Protein AF-A0A318J249-F1 (afdb_monomer_lite)

pLDDT: mean 94.65, std 5.1, range [59.62, 98.69]

Secondary structure (DSSP, 8-state):
--HHHHHHHHHHHHHHHHHHHTT--HHHHH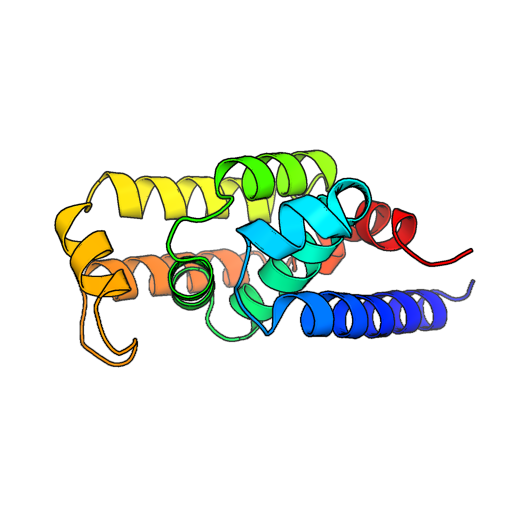HHSTTTHHHHHHHHHHHHHHHHHHHHHHHHHTTTTHHHHHHHHHHTT-HHHHHHHHHHHHHHHHTHHHHHHHHHS-SSS--HHHHHHHHHHHHHHTTS--HHHHTHHHHHHTS--

Organism: NCBI:txid401470

Foldseek 3Di:
DPPVVLVVLLVVVLVVLCVLCVVLPLVCCCVVVVVCSLVSLLSLQQVQLVPQRLLSSCLSNLPPCLVVNLVSCVVLQVVLSNVLSVVLVVLCVVVVVLVVVSNVDPVVDDTPSSVVRRVSSVVSVVVVDGSCNSSVVVSSVSGDD

Radius of gyration: 15.16 Å; chains: 1; bounding box: 43×25×40 Å

Structure (mmCIF, N/CA/C/O backbone):
data_AF-A0A318J249-F1
#
_entry.id   AF-A0A318J249-F1
#
loop_
_atom_site.group_PDB
_atom_site.id
_atom_site.type_symbol
_atom_site.label_atom_id
_atom_site.label_alt_id
_atom_site.label_comp_id
_atom_site.label_asym_id
_atom_site.label_entity_id
_atom_site.label_seq_id
_atom_site.pdbx_PDB_ins_code
_atom_site.Cartn_x
_atom_site.Cartn_y
_atom_site.Cartn_z
_atom_site.occupancy
_atom_site.B_iso_or_equiv
_atom_site.auth_seq_id
_atom_site.auth_comp_id
_atom_site.auth_asym_id
_atom_site.auth_atom_id
_atom_site.pdbx_PDB_model_num
ATOM 1 N N . MET A 1 1 ? 23.472 -2.457 -15.742 1.00 59.62 1 MET A N 1
ATOM 2 C CA . MET A 1 1 ? 23.428 -1.075 -15.216 1.00 59.62 1 MET A CA 1
ATOM 3 C C . MET A 1 1 ? 24.057 -1.077 -13.823 1.00 59.62 1 MET A C 1
ATOM 5 O O . MET A 1 1 ? 23.824 -2.052 -13.121 1.00 59.62 1 MET A O 1
ATOM 9 N N . PRO A 1 2 ? 24.888 -0.089 -13.430 1.00 72.69 2 PRO A N 1
ATOM 10 C CA . PRO A 1 2 ? 25.351 0.034 -12.042 1.00 72.69 2 PRO A CA 1
ATOM 11 C C . PRO A 1 2 ? 24.159 0.079 -11.076 1.00 72.69 2 PRO A C 1
ATOM 13 O O . PRO A 1 2 ? 23.162 0.718 -11.413 1.00 72.69 2 PRO A O 1
ATOM 16 N N . THR A 1 3 ? 24.260 -0.567 -9.912 1.00 76.44 3 THR A N 1
ATOM 17 C CA . THR A 1 3 ? 23.162 -0.705 -8.933 1.00 76.44 3 THR A CA 1
ATOM 18 C C . THR A 1 3 ? 22.515 0.640 -8.587 1.00 76.44 3 THR A C 1
ATOM 20 O O . THR A 1 3 ? 21.297 0.761 -8.641 1.00 76.44 3 THR A O 1
ATOM 23 N N . ASP A 1 4 ? 23.318 1.687 -8.389 1.00 83.31 4 ASP A N 1
ATOM 24 C CA . ASP A 1 4 ? 22.819 3.030 -8.054 1.00 83.31 4 ASP A CA 1
ATOM 25 C C . ASP A 1 4 ? 22.013 3.672 -9.192 1.00 83.31 4 ASP A C 1
ATOM 27 O O . ASP A 1 4 ? 21.042 4.387 -8.960 1.00 83.31 4 ASP A O 1
ATOM 31 N N . LYS A 1 5 ? 22.379 3.403 -10.452 1.00 86.81 5 LYS A N 1
ATOM 32 C CA . LYS A 1 5 ? 21.615 3.899 -11.607 1.00 86.81 5 LYS A CA 1
ATOM 33 C C . LYS A 1 5 ? 20.274 3.177 -11.738 1.00 86.81 5 LYS A C 1
ATOM 35 O O . LYS A 1 5 ? 19.301 3.806 -12.137 1.00 86.81 5 LYS A O 1
ATOM 40 N N . LEU A 1 6 ? 20.230 1.887 -11.394 1.00 88.31 6 LEU A N 1
ATOM 41 C CA . LEU A 1 6 ? 18.991 1.111 -11.393 1.00 88.31 6 LEU A CA 1
ATOM 42 C C . LEU A 1 6 ? 18.035 1.586 -10.309 1.00 88.31 6 LEU A C 1
ATOM 44 O O . LEU A 1 6 ? 16.872 1.831 -10.606 1.00 88.31 6 LEU A O 1
ATOM 48 N N . GLN A 1 7 ? 18.542 1.792 -9.096 1.00 89.50 7 GLN A N 1
ATOM 49 C CA . GLN A 1 7 ? 17.726 2.279 -7.991 1.00 89.50 7 GLN A CA 1
ATOM 50 C C . GLN A 1 7 ? 17.120 3.656 -8.298 1.00 89.50 7 GLN A C 1
ATOM 52 O O . GLN A 1 7 ? 15.921 3.849 -8.132 1.00 89.50 7 GLN A O 1
ATOM 57 N N . ASN A 1 8 ? 17.913 4.577 -8.857 1.00 91.88 8 ASN A N 1
ATOM 58 C CA . ASN A 1 8 ? 17.414 5.892 -9.267 1.00 91.88 8 ASN A CA 1
ATOM 59 C C . ASN A 1 8 ? 16.330 5.812 -10.356 1.00 91.88 8 ASN A C 1
ATOM 61 O O . ASN A 1 8 ? 15.396 6.613 -10.349 1.00 91.88 8 ASN A O 1
ATOM 65 N N . ALA A 1 9 ? 16.442 4.864 -11.294 1.00 93.38 9 ALA A N 1
ATOM 66 C CA . ALA A 1 9 ? 15.426 4.646 -12.322 1.00 93.38 9 ALA A CA 1
ATOM 67 C C . ALA A 1 9 ? 14.115 4.127 -11.714 1.00 93.38 9 ALA A C 1
ATOM 69 O O . ALA A 1 9 ? 13.054 4.654 -12.035 1.00 93.38 9 ALA A O 1
ATOM 70 N N . ILE A 1 10 ? 14.198 3.164 -10.787 1.00 93.62 10 ILE A N 1
ATOM 71 C CA . ILE A 1 10 ? 13.042 2.663 -10.028 1.00 93.62 10 ILE A CA 1
ATOM 72 C C . ILE A 1 10 ? 12.363 3.807 -9.274 1.00 93.62 10 ILE A C 1
ATOM 74 O O . ILE A 1 10 ? 11.160 3.995 -9.411 1.00 93.62 10 ILE A O 1
ATOM 78 N N . ASP A 1 11 ? 13.122 4.598 -8.514 1.00 93.62 11 ASP A N 1
ATOM 79 C CA . ASP A 1 11 ? 12.554 5.688 -7.719 1.00 93.62 11 ASP A CA 1
ATOM 80 C C . ASP A 1 11 ? 11.895 6.759 -8.608 1.00 93.62 11 ASP A C 1
ATOM 82 O O . ASP A 1 11 ? 10.819 7.256 -8.281 1.00 93.62 11 ASP A O 1
ATOM 86 N N . THR A 1 12 ? 12.493 7.077 -9.761 1.00 95.31 12 THR A N 1
ATOM 87 C CA . THR A 1 12 ? 11.919 8.022 -10.737 1.00 95.31 12 THR A CA 1
ATOM 88 C C . THR A 1 12 ? 10.609 7.501 -11.329 1.00 95.31 12 THR A C 1
ATOM 90 O O . THR A 1 12 ? 9.631 8.244 -11.451 1.00 95.31 12 THR A O 1
ATOM 93 N N . GLU A 1 13 ? 10.574 6.221 -11.689 1.00 95.44 13 GLU A N 1
ATOM 94 C CA . GLU A 1 13 ? 9.392 5.617 -12.294 1.00 95.44 13 GLU A CA 1
ATOM 95 C C . GLU A 1 13 ? 8.257 5.469 -11.271 1.00 95.44 13 GLU A C 1
ATOM 97 O O . GLU A 1 13 ? 7.113 5.799 -11.576 1.00 95.44 13 GLU A O 1
ATOM 102 N N . LEU A 1 14 ? 8.570 5.104 -10.022 1.00 94.81 14 LEU A N 1
ATOM 103 C CA . LEU A 1 14 ? 7.599 5.075 -8.925 1.00 94.81 14 LEU A CA 1
ATOM 104 C C . LEU A 1 14 ? 6.916 6.434 -8.730 1.00 94.81 14 LEU A C 1
ATOM 106 O O . LEU A 1 14 ? 5.702 6.477 -8.552 1.00 94.81 14 LEU A O 1
ATOM 110 N N . GLN A 1 15 ? 7.658 7.545 -8.807 1.00 95.56 15 GLN A N 1
ATOM 111 C CA . GLN A 1 15 ? 7.056 8.884 -8.744 1.00 95.56 15 GLN A CA 1
ATOM 112 C C . GLN A 1 15 ? 6.146 9.172 -9.944 1.00 95.56 15 GLN A C 1
ATOM 114 O O . GLN A 1 15 ? 5.079 9.764 -9.784 1.00 95.56 15 GLN A O 1
ATOM 119 N N . SER A 1 16 ? 6.535 8.727 -11.139 1.00 96.00 16 SER A N 1
ATOM 120 C CA . SER A 1 16 ? 5.731 8.902 -12.355 1.00 96.00 16 SER A CA 1
ATOM 121 C C . SER A 1 16 ? 4.423 8.107 -12.286 1.00 96.00 16 SER A C 1
ATOM 123 O O . SER A 1 16 ? 3.358 8.630 -12.611 1.00 96.00 16 SER A O 1
ATOM 125 N N . TRP A 1 17 ? 4.475 6.866 -11.799 1.00 95.50 17 TRP A N 1
ATOM 126 C CA . TRP A 1 17 ? 3.292 6.045 -11.542 1.00 95.50 17 TRP A CA 1
ATOM 127 C C . TRP A 1 17 ? 2.419 6.615 -10.433 1.00 95.50 17 TRP A C 1
ATOM 129 O O . TRP A 1 17 ? 1.200 6.659 -10.586 1.00 95.50 17 TRP A O 1
ATOM 139 N N . LEU A 1 18 ? 3.020 7.096 -9.344 1.00 95.12 18 LEU A N 1
ATOM 140 C CA . LEU A 1 18 ? 2.284 7.715 -8.248 1.00 95.12 18 LEU A CA 1
ATOM 141 C C . LEU A 1 18 ? 1.469 8.917 -8.739 1.00 95.12 18 LEU A C 1
ATOM 143 O O . LEU A 1 18 ? 0.279 8.984 -8.441 1.00 95.12 18 LEU A O 1
ATOM 147 N N . ALA A 1 19 ? 2.057 9.777 -9.577 1.00 95.44 19 ALA A N 1
ATOM 148 C CA . ALA A 1 19 ? 1.377 10.939 -10.151 1.00 95.44 19 ALA A CA 1
ATOM 149 C C . ALA A 1 19 ? 0.118 10.569 -10.962 1.00 95.44 19 ALA A C 1
ATOM 151 O O . ALA A 1 19 ? -0.860 11.315 -10.977 1.00 95.44 19 ALA A O 1
ATOM 152 N N . ILE A 1 20 ? 0.096 9.394 -11.604 1.00 93.31 20 ILE A N 1
ATOM 153 C CA . ILE A 1 20 ? -1.098 8.878 -12.301 1.00 93.31 20 ILE A CA 1
ATOM 154 C C . ILE A 1 20 ? -2.206 8.519 -11.297 1.00 93.31 20 ILE A C 1
ATOM 156 O O . ILE A 1 20 ? -3.393 8.628 -11.606 1.00 93.31 20 ILE A O 1
ATOM 160 N N . THR A 1 21 ? -1.835 8.109 -10.084 1.00 91.62 21 THR A N 1
ATOM 161 C CA . THR A 1 21 ? -2.770 7.688 -9.030 1.00 91.62 21 THR A CA 1
ATOM 162 C C . THR A 1 21 ? -3.276 8.818 -8.132 1.00 91.62 21 THR A C 1
ATOM 164 O O . THR A 1 21 ? -4.160 8.581 -7.307 1.00 91.62 21 THR A O 1
ATOM 167 N N . ASP A 1 22 ? -2.765 10.042 -8.286 1.00 88.25 22 ASP A N 1
ATOM 168 C CA . ASP A 1 22 ? -3.077 11.174 -7.400 1.00 88.25 22 ASP A CA 1
ATOM 169 C C . ASP A 1 22 ? -4.558 11.564 -7.391 1.00 88.25 22 ASP A C 1
ATOM 171 O O . ASP A 1 22 ? -5.059 12.076 -6.389 1.00 88.25 22 ASP A O 1
ATOM 175 N N . SER A 1 23 ? -5.287 11.286 -8.476 1.00 85.44 23 SER A N 1
ATOM 176 C CA . SER A 1 23 ? -6.726 11.554 -8.540 1.00 85.44 23 SER A CA 1
ATOM 177 C C . SER A 1 23 ? -7.539 10.689 -7.572 1.00 85.44 23 SER A C 1
ATOM 179 O O . SER A 1 23 ? -8.656 11.060 -7.213 1.00 85.44 23 SER A O 1
ATOM 181 N N . GLY A 1 24 ? -7.016 9.520 -7.179 1.00 84.62 24 GLY A N 1
ATOM 182 C CA . GLY A 1 24 ? -7.742 8.520 -6.396 1.00 84.62 24 GLY A CA 1
ATOM 183 C C . GLY A 1 24 ? -8.948 7.902 -7.119 1.00 84.62 24 GLY A C 1
ATOM 184 O O . GLY A 1 24 ? -9.681 7.121 -6.509 1.00 84.62 24 GLY A O 1
ATOM 185 N N . ASP A 1 25 ? -9.170 8.215 -8.403 1.00 92.06 25 ASP A N 1
ATOM 186 C CA . ASP A 1 25 ? -10.229 7.614 -9.218 1.00 92.06 25 ASP A CA 1
ATOM 187 C C . ASP A 1 25 ? -9.775 6.249 -9.744 1.00 92.06 25 ASP A C 1
ATOM 189 O O . ASP A 1 25 ? -9.403 6.057 -10.906 1.00 92.06 25 ASP A O 1
ATOM 193 N N . TRP A 1 26 ? -9.794 5.274 -8.842 1.00 92.62 26 TRP A N 1
ATOM 194 C CA . TRP A 1 26 ? -9.339 3.917 -9.114 1.00 92.62 26 TRP A CA 1
ATOM 195 C C . TRP A 1 26 ? -10.140 3.207 -10.207 1.00 92.62 26 TRP A C 1
ATOM 197 O O . TRP A 1 26 ? -9.617 2.290 -10.839 1.00 92.62 26 TRP A O 1
ATOM 207 N N . GLN A 1 27 ? -11.377 3.632 -10.476 1.00 91.69 27 GLN A N 1
ATOM 208 C CA . GLN A 1 27 ? -12.179 3.067 -11.556 1.00 91.69 27 GLN A CA 1
ATOM 209 C C . GLN A 1 27 ? -11.699 3.570 -12.926 1.00 91.69 27 GLN A C 1
ATOM 211 O O . GLN A 1 27 ? -11.504 2.770 -13.850 1.00 91.69 27 GLN A O 1
ATOM 216 N N . ALA A 1 28 ? -11.462 4.877 -13.062 1.00 93.31 28 ALA A N 1
ATOM 217 C CA . ALA A 1 28 ? -10.894 5.449 -14.281 1.00 93.31 28 ALA A CA 1
ATOM 218 C C . ALA A 1 28 ? -9.462 4.948 -14.528 1.00 93.31 28 ALA A C 1
ATOM 220 O O . ALA A 1 28 ? -9.113 4.587 -15.655 1.00 93.31 28 ALA A O 1
ATOM 221 N N . ILE A 1 29 ? -8.650 4.846 -13.472 1.00 94.12 29 ILE A N 1
ATOM 222 C CA . ILE A 1 29 ? -7.274 4.343 -13.564 1.00 94.12 29 ILE A CA 1
ATOM 223 C C . ILE A 1 29 ? -7.263 2.880 -14.016 1.00 94.12 29 ILE A C 1
ATOM 225 O O . ILE A 1 29 ? -6.578 2.547 -14.982 1.00 94.12 29 ILE A O 1
ATOM 229 N N . ALA A 1 30 ? -8.052 2.007 -13.379 1.00 93.81 30 ALA A N 1
ATOM 230 C CA . ALA A 1 30 ? -8.075 0.583 -13.717 1.00 93.81 30 ALA A CA 1
ATOM 231 C C . ALA A 1 30 ? -8.562 0.308 -15.149 1.00 93.81 30 ALA A C 1
ATOM 233 O O . ALA A 1 30 ? -8.148 -0.677 -15.756 1.00 93.81 30 ALA A O 1
ATOM 234 N N . SER A 1 31 ? -9.414 1.176 -15.703 1.00 93.38 31 SER A N 1
ATOM 235 C CA . SER A 1 31 ? -9.884 1.057 -17.088 1.00 93.38 31 SER A CA 1
ATOM 236 C C . SER A 1 31 ? -8.893 1.628 -18.107 1.00 93.38 31 SER A C 1
ATOM 238 O O . SER A 1 31 ? -8.649 0.997 -19.133 1.00 93.38 31 SER A O 1
ATOM 240 N N . THR A 1 32 ? -8.286 2.781 -17.820 1.00 95.44 32 THR A N 1
ATOM 241 C CA . THR A 1 32 ? -7.378 3.478 -18.751 1.00 95.44 32 THR A CA 1
ATOM 242 C C . THR A 1 32 ? -5.982 2.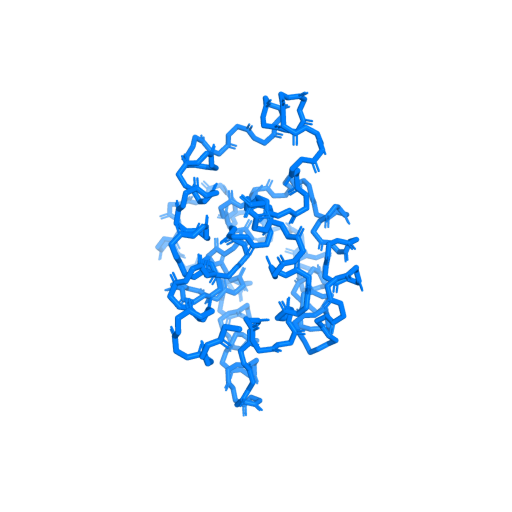856 -18.774 1.00 95.44 32 THR A C 1
ATOM 244 O O . THR A 1 32 ? -5.355 2.761 -19.826 1.00 95.44 32 THR A O 1
ATOM 247 N N . HIS A 1 33 ? -5.508 2.381 -17.621 1.00 93.44 33 HIS A N 1
ATOM 248 C CA . HIS A 1 33 ? -4.149 1.883 -17.413 1.00 93.44 33 HIS A CA 1
ATOM 249 C C . HIS A 1 33 ? -4.126 0.398 -17.035 1.00 93.44 33 HIS A C 1
ATOM 251 O O . HIS A 1 33 ? -3.251 -0.036 -16.292 1.00 93.44 33 HIS A O 1
ATOM 257 N N . ALA A 1 34 ? -5.063 -0.407 -17.545 1.00 93.50 34 ALA A N 1
ATOM 258 C CA . ALA A 1 34 ? -5.231 -1.810 -17.145 1.00 93.50 34 ALA A CA 1
ATOM 259 C C . ALA A 1 34 ? -3.925 -2.634 -17.181 1.00 93.50 34 ALA A C 1
ATOM 261 O O . ALA A 1 34 ? -3.664 -3.416 -16.272 1.00 93.50 34 ALA A O 1
ATOM 262 N N . GLN A 1 35 ? -3.076 -2.430 -18.197 1.00 92.94 35 GLN A N 1
ATOM 263 C CA . GLN A 1 35 ? -1.790 -3.134 -18.328 1.00 92.94 35 GLN A CA 1
ATOM 264 C C . GLN A 1 35 ? -0.733 -2.669 -17.315 1.00 92.94 35 GLN A C 1
ATOM 266 O O . GLN A 1 35 ? 0.122 -3.449 -16.909 1.00 92.94 35 GLN A O 1
ATOM 271 N N . GLN A 1 36 ? -0.788 -1.403 -16.905 1.00 94.81 36 GLN A N 1
ATOM 272 C CA . GLN A 1 36 ? 0.147 -0.804 -15.950 1.00 94.81 36 GLN A CA 1
ATOM 273 C C . GLN A 1 36 ? -0.369 -0.887 -14.510 1.00 94.81 36 GLN A C 1
ATOM 275 O O . GLN A 1 36 ? 0.3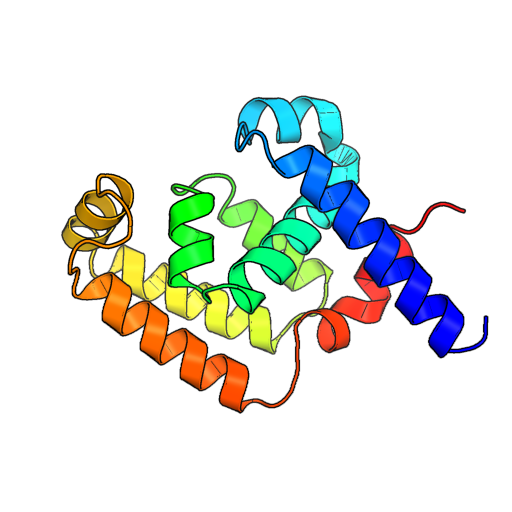86 -0.615 -13.581 1.00 94.81 36 GLN A O 1
ATOM 280 N N . LEU A 1 37 ? -1.630 -1.285 -14.309 1.00 96.81 37 LEU A N 1
ATOM 281 C CA . LEU A 1 37 ? -2.314 -1.237 -13.022 1.00 96.81 37 LEU A CA 1
ATOM 282 C C . LEU A 1 37 ? -1.517 -1.880 -11.872 1.00 96.81 37 LEU A C 1
ATOM 284 O O . LEU A 1 37 ? -1.416 -1.232 -10.833 1.00 96.81 37 LEU A O 1
ATOM 288 N N . PRO A 1 38 ? -0.890 -3.066 -12.018 1.00 97.75 38 PRO A N 1
ATOM 289 C CA . PRO A 1 38 ? -0.079 -3.635 -10.941 1.00 97.75 38 PRO A CA 1
ATOM 290 C C . PRO A 1 38 ? 1.074 -2.718 -10.499 1.00 97.75 38 PRO A C 1
ATOM 292 O O . PRO A 1 38 ? 1.340 -2.585 -9.311 1.00 97.75 38 PRO A O 1
ATOM 295 N N . HIS A 1 39 ? 1.722 -2.025 -11.435 1.00 97.56 39 HIS A N 1
ATOM 296 C CA . HIS A 1 39 ? 2.822 -1.104 -11.143 1.00 97.56 39 HIS A CA 1
ATOM 297 C C . HIS A 1 39 ? 2.328 0.209 -10.520 1.00 97.56 39 HIS A C 1
ATOM 299 O O . HIS A 1 39 ? 2.943 0.721 -9.587 1.00 97.56 39 HIS A O 1
ATOM 305 N N . LEU A 1 40 ? 1.166 0.707 -10.959 1.00 97.56 40 LEU A N 1
ATOM 306 C CA . LEU A 1 40 ? 0.508 1.857 -10.329 1.00 97.56 40 LEU A CA 1
ATOM 307 C C . LEU A 1 40 ? 0.117 1.553 -8.874 1.00 97.56 40 LEU A C 1
ATOM 309 O O . LEU A 1 40 ? 0.336 2.372 -7.983 1.00 97.56 40 LEU A O 1
ATOM 313 N N . LEU A 1 41 ? -0.420 0.356 -8.618 1.00 98.06 41 LEU A N 1
ATOM 314 C CA . LEU A 1 41 ? -0.750 -0.099 -7.267 1.00 98.06 41 LEU A CA 1
ATOM 315 C C . LEU A 1 41 ? 0.505 -0.289 -6.410 1.00 98.06 41 LEU A C 1
ATOM 317 O O . LEU A 1 41 ? 0.480 0.068 -5.236 1.00 98.06 41 LEU A O 1
ATOM 321 N N . ALA A 1 42 ? 1.603 -0.792 -6.981 1.00 98.12 42 ALA A N 1
ATOM 322 C CA . ALA A 1 42 ? 2.885 -0.898 -6.286 1.00 98.12 42 ALA A CA 1
ATOM 323 C C . ALA A 1 42 ? 3.433 0.479 -5.881 1.00 98.12 42 ALA A C 1
ATOM 325 O O . ALA A 1 42 ? 3.838 0.655 -4.734 1.00 98.12 42 ALA A O 1
ATOM 326 N N . ALA A 1 43 ? 3.379 1.469 -6.780 1.00 97.50 43 ALA A N 1
ATOM 327 C CA . ALA A 1 43 ? 3.769 2.844 -6.467 1.00 97.50 43 ALA A CA 1
ATOM 328 C C . ALA A 1 43 ? 2.914 3.447 -5.354 1.00 97.50 43 ALA A C 1
ATOM 330 O O . ALA A 1 43 ? 3.440 4.057 -4.421 1.00 97.50 43 ALA A O 1
ATOM 331 N N . ARG A 1 44 ? 1.595 3.231 -5.413 1.00 97.50 44 ARG A N 1
ATOM 332 C CA . ARG A 1 44 ? 0.697 3.716 -4.370 1.00 97.50 44 ARG A CA 1
ATOM 333 C C . ARG A 1 44 ? 0.956 3.052 -3.024 1.00 97.50 44 ARG A C 1
ATOM 335 O O . ARG A 1 44 ? 0.981 3.739 -2.006 1.00 97.50 44 ARG A O 1
ATOM 342 N N . PHE A 1 45 ? 1.131 1.734 -3.026 1.00 97.94 45 PHE A N 1
ATOM 343 C CA . PHE A 1 45 ? 1.426 0.958 -1.830 1.00 97.94 45 PHE A CA 1
ATOM 344 C C . PHE A 1 45 ? 2.730 1.435 -1.185 1.00 97.94 45 PHE A C 1
ATOM 346 O O . PHE A 1 45 ? 2.716 1.799 -0.014 1.00 97.94 45 PHE A O 1
ATOM 353 N N . ASP A 1 46 ? 3.825 1.513 -1.948 1.00 97.38 46 ASP A N 1
ATOM 354 C CA . ASP A 1 46 ? 5.123 1.987 -1.448 1.00 97.38 46 ASP A CA 1
ATOM 355 C C . ASP A 1 46 ? 5.016 3.378 -0.812 1.00 97.38 46 ASP A C 1
ATOM 357 O O . ASP A 1 46 ? 5.443 3.605 0.327 1.00 97.38 46 ASP A O 1
ATOM 361 N N . TYR A 1 47 ? 4.368 4.304 -1.524 1.00 96.88 47 TYR A N 1
ATOM 362 C CA . TYR A 1 47 ? 4.190 5.667 -1.054 1.00 96.88 47 TYR A CA 1
ATOM 363 C C . TYR A 1 47 ? 3.368 5.723 0.235 1.00 96.88 47 TYR A C 1
ATOM 365 O O . TYR A 1 47 ? 3.855 6.208 1.253 1.00 96.88 47 TYR A O 1
ATOM 373 N N . ASP A 1 48 ? 2.146 5.195 0.238 1.00 97.19 48 ASP A N 1
ATOM 374 C CA . ASP A 1 48 ? 1.262 5.329 1.396 1.00 97.19 48 ASP A CA 1
ATOM 375 C C . ASP A 1 48 ? 1.812 4.605 2.629 1.00 97.19 48 ASP A C 1
ATOM 377 O O . ASP A 1 48 ? 1.737 5.132 3.744 1.00 97.19 48 ASP A O 1
ATOM 381 N N . ILE A 1 49 ? 2.402 3.421 2.432 1.00 97.31 49 ILE A N 1
ATOM 382 C CA . ILE A 1 49 ? 3.039 2.677 3.514 1.00 97.31 49 ILE A CA 1
ATOM 383 C C . ILE A 1 49 ? 4.211 3.483 4.074 1.00 97.31 49 ILE A C 1
ATOM 385 O O . ILE A 1 49 ? 4.281 3.647 5.288 1.00 97.31 49 ILE A O 1
ATOM 389 N N . SER A 1 50 ? 5.082 4.058 3.241 1.00 95.25 50 SER A N 1
ATOM 390 C CA . SER A 1 50 ? 6.204 4.873 3.734 1.00 95.25 50 SER A CA 1
ATOM 391 C C . SER A 1 50 ? 5.771 6.169 4.434 1.00 95.25 50 SER A C 1
ATOM 393 O O . SER A 1 50 ? 6.426 6.586 5.389 1.00 95.25 50 SER A O 1
ATOM 395 N N . GLN A 1 51 ? 4.671 6.798 4.003 1.00 94.75 51 GLN A N 1
ATOM 396 C CA . GLN A 1 51 ? 4.205 8.071 4.565 1.00 94.75 51 GLN A CA 1
ATOM 397 C C . GLN A 1 51 ? 3.397 7.918 5.857 1.00 94.75 51 GLN A C 1
ATOM 399 O O . GLN A 1 51 ? 3.489 8.763 6.748 1.00 94.75 51 GLN A O 1
ATOM 404 N N . GLY A 1 52 ? 2.592 6.863 5.983 1.00 94.56 52 GLY A N 1
ATOM 405 C CA . GLY A 1 52 ? 1.706 6.709 7.140 1.00 94.56 52 GLY A CA 1
ATOM 406 C C . GLY A 1 52 ? 1.239 5.281 7.401 1.00 94.56 52 GLY A C 1
ATOM 407 O O . GLY A 1 52 ? 0.254 5.072 8.112 1.00 94.56 52 GLY A O 1
ATOM 408 N N . GLY A 1 53 ? 1.936 4.294 6.840 1.00 97.19 53 GLY A N 1
ATOM 409 C CA . GLY A 1 53 ? 1.665 2.882 7.067 1.00 97.19 53 GLY A CA 1
ATOM 410 C C . GLY A 1 53 ? 0.316 2.411 6.519 1.00 97.19 53 GLY A C 1
ATOM 411 O O . GLY A 1 53 ? -0.314 3.035 5.663 1.00 97.19 53 GLY A O 1
ATOM 412 N N . PHE A 1 54 ? -0.155 1.280 7.044 1.00 97.94 54 PHE A N 1
ATOM 413 C CA . PHE A 1 54 ? -1.392 0.636 6.597 1.00 97.94 54 PHE A CA 1
ATOM 414 C C . PHE A 1 54 ? -2.639 1.490 6.842 1.00 97.94 54 PHE A C 1
ATOM 416 O O . PHE A 1 54 ? -3.602 1.383 6.086 1.00 97.94 54 PHE A O 1
ATOM 423 N N . ALA A 1 55 ? -2.633 2.348 7.866 1.00 97.12 55 ALA A N 1
ATOM 424 C CA . ALA A 1 55 ? -3.734 3.274 8.116 1.00 97.12 55 ALA A CA 1
ATOM 425 C C . ALA A 1 55 ? -3.889 4.270 6.959 1.00 97.12 55 ALA A C 1
ATOM 427 O O . ALA A 1 55 ? -4.982 4.395 6.405 1.00 97.12 55 ALA A O 1
ATOM 428 N N . GLN A 1 56 ? -2.794 4.930 6.566 1.00 96.81 56 GLN A N 1
ATOM 429 C CA . GLN A 1 56 ? -2.775 5.866 5.442 1.00 96.81 56 GLN A CA 1
ATOM 430 C C . GLN A 1 56 ? -3.181 5.176 4.143 1.00 96.81 56 GLN A C 1
ATOM 432 O O . GLN A 1 56 ? -4.055 5.667 3.430 1.00 96.81 56 GLN A O 1
ATOM 437 N N . PHE A 1 57 ? -2.593 4.011 3.876 1.00 97.44 57 PHE A N 1
ATOM 438 C CA . PHE A 1 57 ? -2.868 3.239 2.673 1.00 97.44 57 PHE A CA 1
ATOM 439 C C . PHE A 1 57 ? -4.343 2.851 2.547 1.00 97.44 57 PHE A C 1
ATOM 441 O O . PHE A 1 57 ? -4.995 3.149 1.548 1.00 97.44 57 PHE A O 1
ATOM 448 N N . LEU A 1 58 ? -4.922 2.243 3.582 1.00 97.00 58 LEU A N 1
ATOM 449 C CA . LEU A 1 58 ? -6.315 1.796 3.538 1.00 97.00 58 LEU A CA 1
ATOM 450 C C . LEU A 1 58 ? -7.311 2.957 3.506 1.00 97.00 58 LEU A C 1
ATOM 452 O O . LEU A 1 58 ? -8.375 2.822 2.896 1.00 97.00 58 LEU A O 1
ATOM 456 N N . TYR A 1 59 ? -6.976 4.081 4.143 1.00 95.62 59 TYR A N 1
ATOM 457 C CA . TYR A 1 59 ? -7.763 5.306 4.053 1.00 95.62 59 TYR A CA 1
ATOM 458 C C . TYR A 1 59 ? -7.776 5.848 2.624 1.00 95.62 59 TYR A C 1
ATOM 460 O O . TYR A 1 59 ? -8.842 6.112 2.075 1.00 95.62 59 TYR A O 1
ATOM 468 N N . ASN A 1 60 ? -6.604 5.936 1.996 1.00 94.62 60 ASN A N 1
ATOM 469 C CA . ASN A 1 60 ? -6.440 6.448 0.641 1.00 94.62 60 ASN A CA 1
ATOM 470 C C . ASN A 1 60 ? -7.083 5.546 -0.419 1.00 94.62 60 ASN A C 1
ATOM 472 O O . ASN A 1 60 ? -7.701 6.039 -1.362 1.00 94.62 60 ASN A O 1
ATOM 476 N N . MET A 1 61 ? -6.997 4.227 -0.245 1.00 94.75 61 MET A N 1
ATOM 477 C CA . MET A 1 61 ? -7.641 3.275 -1.148 1.00 94.75 61 MET A CA 1
ATOM 478 C C . MET A 1 61 ? -9.163 3.245 -0.989 1.00 94.75 61 MET A C 1
ATOM 480 O O . MET A 1 61 ? -9.848 2.805 -1.905 1.00 94.75 61 MET A O 1
ATOM 484 N N . ARG A 1 62 ? -9.719 3.674 0.155 1.00 92.31 62 ARG A N 1
ATOM 485 C CA . ARG A 1 62 ? -11.169 3.665 0.457 1.00 92.31 62 ARG A CA 1
ATOM 486 C C . ARG A 1 62 ? -11.870 2.325 0.169 1.00 92.31 62 ARG A C 1
ATOM 488 O O . ARG A 1 62 ? -13.060 2.289 -0.131 1.00 92.31 62 ARG A O 1
ATOM 495 N N . GLY A 1 63 ? -11.134 1.217 0.258 1.00 89.31 63 GLY A N 1
ATOM 496 C CA . GLY A 1 63 ? -11.629 -0.127 -0.056 1.00 89.31 63 GLY A CA 1
ATOM 497 C C . GLY A 1 63 ? -11.667 -0.484 -1.548 1.00 89.31 63 GLY A C 1
ATOM 498 O O . GLY A 1 63 ? -12.151 -1.559 -1.901 1.00 89.31 63 GLY A O 1
ATOM 499 N N . HIS A 1 64 ? -11.154 0.371 -2.432 1.00 93.69 64 HIS A N 1
ATOM 500 C CA . HIS A 1 64 ? -10.998 0.062 -3.848 1.00 93.69 64 HIS A CA 1
ATOM 501 C C . HIS A 1 64 ? -9.817 -0.876 -4.088 1.00 93.69 64 HIS A C 1
ATOM 503 O O . HIS A 1 64 ? -8.790 -0.794 -3.421 1.00 93.69 64 HIS A O 1
ATOM 509 N N . LEU A 1 65 ? -9.980 -1.746 -5.087 1.00 95.31 65 LEU A N 1
ATOM 510 C CA . LEU A 1 65 ? -8.920 -2.576 -5.662 1.00 95.31 65 LEU A CA 1
ATOM 511 C C . LEU A 1 65 ? -8.139 -3.447 -4.659 1.00 95.31 65 LEU A C 1
ATOM 513 O O . LEU A 1 65 ? -7.001 -3.817 -4.923 1.00 95.31 65 LEU A O 1
ATOM 517 N N . LEU A 1 66 ? -8.740 -3.791 -3.513 1.00 95.44 66 LEU A N 1
ATOM 518 C CA . LEU A 1 66 ? -8.065 -4.564 -2.465 1.00 95.44 66 LEU A CA 1
ATOM 519 C C . LEU A 1 66 ? -7.569 -5.925 -2.982 1.00 95.44 66 LEU A C 1
ATOM 521 O O . LEU A 1 66 ? -6.414 -6.273 -2.777 1.00 95.44 66 LEU A O 1
ATOM 525 N N . ALA A 1 67 ? -8.398 -6.651 -3.734 1.00 96.75 67 ALA A N 1
ATOM 526 C CA . ALA A 1 67 ? -7.982 -7.920 -4.333 1.00 96.75 67 ALA A CA 1
ATOM 527 C C . ALA A 1 67 ? -6.810 -7.739 -5.317 1.00 96.75 67 ALA A C 1
ATOM 529 O O . ALA A 1 67 ? -5.853 -8.498 -5.289 1.00 96.75 67 ALA A O 1
ATOM 530 N N . GLN A 1 68 ? -6.837 -6.684 -6.131 1.00 98.06 68 GLN A N 1
ATOM 531 C CA . GLN A 1 68 ? -5.776 -6.386 -7.094 1.00 98.06 68 GLN A CA 1
ATOM 532 C C . GLN A 1 68 ? -4.467 -5.960 -6.415 1.00 98.06 68 GLN A C 1
ATOM 534 O O . GLN A 1 68 ? -3.392 -6.204 -6.956 1.00 98.06 68 GLN A O 1
ATOM 539 N N . ILE A 1 69 ? -4.540 -5.326 -5.242 1.00 98.38 69 ILE A N 1
ATOM 540 C CA . ILE A 1 69 ? -3.365 -5.055 -4.406 1.00 98.38 69 ILE A CA 1
ATOM 541 C C . ILE A 1 69 ? -2.767 -6.372 -3.917 1.00 98.38 69 ILE A C 1
ATOM 543 O O . ILE A 1 69 ? -1.555 -6.543 -3.984 1.00 98.38 69 ILE A O 1
ATOM 547 N N . GLU A 1 70 ? -3.597 -7.304 -3.450 1.00 98.38 70 GLU A N 1
ATOM 548 C CA . GLU A 1 70 ? -3.123 -8.623 -3.031 1.00 98.38 70 GLU A CA 1
ATOM 549 C C . GLU A 1 70 ? -2.452 -9.375 -4.188 1.00 98.38 70 GLU A C 1
ATOM 551 O O . GLU A 1 70 ? -1.316 -9.830 -4.048 1.00 98.38 70 GLU A O 1
ATOM 556 N N . ASP A 1 71 ? -3.105 -9.418 -5.353 1.00 98.38 71 ASP A N 1
ATOM 557 C CA . ASP A 1 71 ? -2.555 -10.019 -6.571 1.00 98.38 71 ASP A CA 1
ATOM 558 C C . ASP A 1 71 ? -1.207 -9.385 -6.954 1.00 98.38 71 ASP A C 1
ATOM 560 O O . ASP A 1 71 ? -0.268 -10.087 -7.336 1.00 98.38 71 ASP A O 1
ATOM 564 N N . MET A 1 72 ? -1.088 -8.059 -6.819 1.00 98.31 72 MET A N 1
ATOM 565 C CA . MET A 1 72 ? 0.156 -7.324 -7.056 1.00 98.31 72 MET A CA 1
ATOM 566 C C . MET A 1 72 ? 1.257 -7.739 -6.077 1.00 98.31 72 MET A C 1
ATOM 568 O O . MET A 1 72 ? 2.368 -8.021 -6.521 1.00 98.31 72 MET A O 1
ATOM 572 N N . LEU A 1 73 ? 0.971 -7.827 -4.775 1.00 98.69 73 LEU A N 1
ATOM 573 C CA . LEU A 1 73 ? 1.963 -8.211 -3.762 1.00 98.69 73 LEU A CA 1
ATOM 574 C C . LEU A 1 73 ? 2.481 -9.639 -3.997 1.00 98.69 73 LEU A C 1
ATOM 576 O O . LEU A 1 73 ? 3.686 -9.885 -3.897 1.00 98.69 73 LEU A O 1
ATOM 580 N N . ILE A 1 74 ? 1.593 -10.555 -4.398 1.00 98.31 74 ILE A N 1
ATOM 581 C CA . ILE A 1 74 ? 1.947 -11.927 -4.785 1.00 98.31 74 ILE A CA 1
ATOM 582 C C . ILE A 1 74 ? 2.822 -11.927 -6.046 1.00 98.31 74 ILE A C 1
ATOM 584 O O . ILE A 1 74 ? 3.871 -12.575 -6.075 1.00 98.31 74 ILE A O 1
ATOM 588 N N . ALA A 1 75 ? 2.428 -11.189 -7.088 1.00 98.19 75 ALA A N 1
ATOM 589 C CA . ALA A 1 75 ? 3.199 -11.086 -8.329 1.00 98.19 75 ALA A CA 1
ATOM 590 C C . ALA A 1 75 ? 4.587 -10.466 -8.097 1.00 98.19 75 ALA A C 1
ATOM 592 O O . ALA A 1 75 ? 5.568 -10.879 -8.720 1.00 98.19 75 ALA A O 1
ATOM 593 N N . ALA A 1 76 ? 4.672 -9.517 -7.164 1.00 97.94 76 ALA A N 1
ATOM 594 C CA . ALA A 1 76 ? 5.901 -8.859 -6.758 1.00 97.94 76 ALA A CA 1
ATOM 595 C C . ALA A 1 76 ? 6.821 -9.732 -5.895 1.00 97.94 76 ALA A C 1
ATOM 597 O O . ALA A 1 76 ? 7.977 -9.362 -5.704 1.00 97.94 76 ALA A O 1
ATOM 598 N N . ARG A 1 77 ? 6.337 -10.885 -5.402 1.00 97.81 77 ARG A N 1
ATOM 599 C CA . ARG A 1 77 ? 7.018 -11.709 -4.386 1.00 97.81 77 ARG A CA 1
ATOM 600 C C . ARG A 1 77 ? 7.372 -10.909 -3.130 1.00 97.81 77 ARG A C 1
ATOM 602 O O . ARG A 1 77 ? 8.431 -11.098 -2.536 1.00 97.81 77 ARG A O 1
ATOM 609 N N . ALA A 1 78 ? 6.485 -9.993 -2.752 1.00 98.00 78 ALA A N 1
ATOM 610 C CA . ALA A 1 78 ? 6.640 -9.166 -1.568 1.00 98.00 78 ALA A CA 1
ATOM 611 C C . ALA A 1 78 ? 6.049 -9.884 -0.347 1.00 98.00 78 ALA A C 1
ATOM 613 O O . ALA A 1 78 ? 5.014 -9.477 0.171 1.00 98.00 78 ALA A O 1
ATOM 614 N N . ASP A 1 79 ? 6.662 -11.000 0.057 1.00 97.81 79 ASP A N 1
ATOM 615 C CA . ASP A 1 79 ? 6.103 -11.945 1.034 1.00 97.81 79 ASP A CA 1
ATOM 616 C C . ASP A 1 79 ? 5.810 -11.294 2.400 1.00 97.81 79 ASP A C 1
ATOM 618 O O . ASP A 1 79 ? 4.770 -11.556 3.010 1.00 97.81 79 ASP A O 1
ATOM 622 N N . ILE A 1 80 ? 6.699 -10.420 2.887 1.00 98.06 80 ILE A N 1
ATOM 623 C CA . ILE A 1 80 ? 6.514 -9.723 4.166 1.00 98.06 80 ILE A CA 1
ATOM 624 C C . ILE A 1 80 ? 5.426 -8.662 4.007 1.00 98.06 80 ILE A C 1
ATOM 626 O O . ILE A 1 80 ? 4.492 -8.618 4.810 1.00 98.06 80 ILE A O 1
ATOM 630 N N . ALA A 1 81 ? 5.504 -7.824 2.972 1.00 98.38 81 ALA A N 1
ATOM 631 C CA . ALA A 1 81 ? 4.460 -6.842 2.686 1.00 98.38 81 ALA A CA 1
ATOM 632 C C . ALA A 1 81 ? 3.070 -7.492 2.518 1.00 98.38 81 ALA A C 1
ATOM 634 O O . ALA A 1 81 ? 2.081 -6.956 3.023 1.00 98.38 81 ALA A O 1
ATOM 635 N N . HIS A 1 82 ? 2.994 -8.663 1.874 1.00 98.62 82 HIS A N 1
ATOM 636 C CA . HIS A 1 82 ? 1.769 -9.444 1.683 1.00 98.62 82 HIS A CA 1
ATOM 637 C C . HIS A 1 82 ? 1.195 -9.954 3.004 1.00 98.62 82 HIS A C 1
ATOM 639 O O . HIS A 1 82 ? 0.020 -9.708 3.275 1.00 98.62 82 HIS A O 1
ATOM 645 N N . ASP A 1 83 ? 2.006 -10.581 3.861 1.00 98.44 83 ASP A N 1
ATOM 646 C CA . ASP A 1 83 ? 1.552 -11.059 5.177 1.00 98.44 83 ASP A CA 1
ATOM 647 C C . ASP A 1 83 ? 0.951 -9.916 6.014 1.00 98.44 83 ASP A C 1
ATOM 649 O O . ASP A 1 83 ? -0.159 -10.012 6.548 1.00 98.44 83 ASP A O 1
ATOM 653 N N . TYR A 1 84 ? 1.637 -8.773 6.060 1.00 98.56 84 TYR A N 1
ATOM 654 C CA . TYR A 1 84 ? 1.151 -7.609 6.796 1.00 98.56 84 TYR A CA 1
ATOM 655 C C . TYR A 1 84 ? -0.076 -6.958 6.151 1.00 98.56 84 TYR A C 1
ATOM 657 O O . TYR A 1 84 ? -0.973 -6.506 6.867 1.00 98.56 84 TYR A O 1
ATOM 665 N N . TYR A 1 85 ? -0.168 -6.954 4.821 1.00 98.56 85 TYR A N 1
ATOM 666 C CA . TYR A 1 85 ? -1.369 -6.521 4.114 1.00 98.56 85 TYR A CA 1
ATOM 667 C C . TYR A 1 85 ? -2.580 -7.390 4.490 1.00 98.56 85 TYR A C 1
ATOM 669 O O . TYR A 1 85 ? -3.618 -6.858 4.891 1.00 98.56 85 TYR A O 1
ATOM 677 N N . VAL A 1 86 ? -2.443 -8.719 4.465 1.00 98.50 86 VAL A N 1
ATOM 678 C CA . VAL A 1 86 ? -3.514 -9.656 4.851 1.00 98.50 86 VAL A CA 1
ATOM 679 C C . VAL A 1 86 ? -3.938 -9.447 6.307 1.00 98.50 86 VAL A C 1
ATOM 681 O O . VAL A 1 86 ? -5.135 -9.463 6.626 1.00 98.50 86 VAL A O 1
ATOM 684 N N . GLN A 1 87 ? -2.985 -9.191 7.206 1.00 98.62 87 GLN A N 1
ATOM 685 C CA . GLN A 1 87 ? -3.284 -8.844 8.596 1.00 98.62 87 GLN A CA 1
ATOM 686 C C . GLN A 1 87 ? -4.049 -7.517 8.708 1.00 98.62 87 GLN A C 1
ATOM 688 O O . GLN A 1 87 ? -5.031 -7.448 9.451 1.00 98.62 87 GLN A O 1
ATOM 693 N N . ALA A 1 88 ? -3.670 -6.489 7.942 1.00 98.44 88 ALA A N 1
ATOM 694 C CA . ALA A 1 88 ? -4.364 -5.202 7.916 1.00 98.44 88 ALA A CA 1
ATOM 695 C C . ALA A 1 88 ? -5.818 -5.354 7.437 1.00 98.44 88 ALA A C 1
ATOM 697 O O . ALA A 1 88 ? -6.746 -4.894 8.107 1.00 98.44 88 ALA A O 1
ATOM 698 N N . ILE A 1 89 ? -6.039 -6.088 6.340 1.00 98.25 89 ILE A N 1
ATOM 699 C CA . ILE A 1 89 ? -7.385 -6.408 5.840 1.00 98.25 89 ILE A CA 1
ATOM 700 C C . ILE A 1 89 ? -8.183 -7.198 6.881 1.00 98.25 89 ILE A C 1
ATOM 702 O O . ILE A 1 89 ? -9.350 -6.892 7.143 1.00 98.25 89 ILE A O 1
ATOM 706 N N . SER A 1 90 ? -7.554 -8.166 7.545 1.00 98.19 90 SER A N 1
ATOM 707 C CA . SER A 1 90 ? -8.190 -8.943 8.610 1.00 98.19 90 SER A CA 1
ATOM 708 C C . SER A 1 90 ? -8.636 -8.070 9.788 1.00 98.19 90 SER A C 1
ATOM 710 O O . SER A 1 90 ? -9.711 -8.304 10.344 1.00 98.19 90 SER A O 1
ATOM 712 N N . LEU A 1 91 ? -7.860 -7.048 10.167 1.00 98.12 91 LEU A N 1
ATOM 713 C CA . LEU A 1 91 ? -8.250 -6.081 11.200 1.00 98.12 91 LEU A CA 1
ATOM 714 C C . LEU A 1 91 ? -9.466 -5.252 10.767 1.00 98.12 91 LEU A C 1
ATOM 716 O O . LEU A 1 91 ? -10.409 -5.108 11.548 1.00 98.12 91 LEU A O 1
ATOM 720 N N . CYS A 1 92 ? -9.493 -4.772 9.521 1.00 97.38 92 CYS A N 1
ATOM 721 C CA . CYS A 1 92 ? -10.638 -4.044 8.968 1.00 97.38 92 CYS A CA 1
ATOM 722 C C . CYS A 1 92 ? -11.911 -4.900 8.944 1.00 97.38 92 CYS A C 1
ATOM 724 O O . CYS A 1 92 ? -12.987 -4.435 9.319 1.00 97.38 92 CYS A O 1
ATOM 726 N N . LEU A 1 93 ? -11.794 -6.171 8.549 1.00 96.25 93 LEU A N 1
ATOM 727 C CA . LEU A 1 93 ? -12.923 -7.100 8.489 1.00 96.25 93 LEU A CA 1
ATOM 728 C C . LEU A 1 93 ? -13.447 -7.501 9.871 1.00 96.25 93 LEU A C 1
ATOM 730 O O . LEU A 1 93 ? -14.651 -7.716 10.014 1.00 96.25 93 LEU A O 1
ATOM 734 N N . LYS A 1 94 ? -12.576 -7.595 10.882 1.00 97.62 94 LYS A N 1
ATOM 735 C CA . LYS A 1 94 ? -12.979 -7.845 12.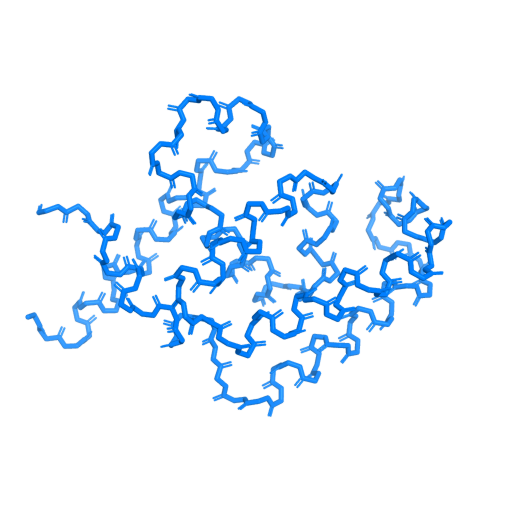276 1.00 97.62 94 LYS A CA 1
ATOM 736 C C . LYS A 1 94 ? -13.667 -6.628 12.899 1.00 97.62 94 LYS A C 1
ATOM 738 O O . LYS A 1 94 ? -14.598 -6.798 13.678 1.00 97.62 94 LYS A O 1
ATOM 743 N N . ASN A 1 95 ? -13.263 -5.417 12.511 1.00 96.94 95 ASN A N 1
ATOM 744 C CA . ASN A 1 95 ? -13.756 -4.156 13.071 1.00 96.94 95 ASN A CA 1
ATOM 745 C C . ASN A 1 95 ? -14.524 -3.317 12.027 1.00 96.94 95 ASN A C 1
ATOM 747 O O . ASN A 1 95 ? -14.257 -2.129 11.854 1.00 96.94 95 ASN A O 1
ATOM 751 N N . LYS A 1 96 ? -15.487 -3.919 11.309 1.00 95.75 96 LYS A N 1
ATOM 752 C CA . LYS A 1 96 ? -16.150 -3.281 10.145 1.00 95.75 96 LYS A CA 1
ATOM 753 C C . LYS A 1 96 ? -16.759 -1.910 10.441 1.00 95.75 96 LYS A C 1
ATOM 755 O O . LYS A 1 96 ? -16.635 -1.009 9.619 1.00 95.75 96 LYS A O 1
ATOM 760 N N . ALA A 1 97 ? -17.413 -1.753 11.592 1.00 96.44 97 ALA A N 1
ATOM 761 C CA . ALA A 1 97 ? -18.039 -0.487 11.975 1.00 96.44 97 ALA A CA 1
ATOM 762 C C . ALA A 1 97 ? -16.991 0.620 12.179 1.00 96.44 97 ALA A C 1
ATOM 764 O O . ALA A 1 97 ? -17.15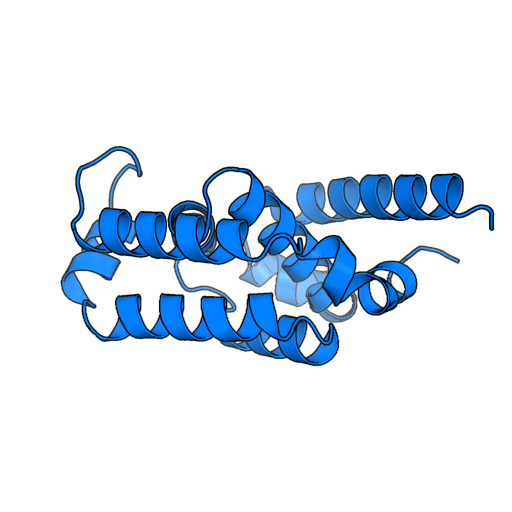4 1.734 11.683 1.00 96.44 97 ALA A O 1
ATOM 765 N N . ASP A 1 98 ? -15.879 0.295 12.843 1.00 97.12 98 ASP A N 1
ATOM 766 C CA . ASP A 1 98 ? -14.762 1.224 13.012 1.00 97.12 98 ASP A CA 1
ATOM 767 C C . ASP A 1 98 ? -14.070 1.530 11.691 1.00 97.12 98 ASP A C 1
ATOM 769 O O . ASP A 1 98 ? -13.672 2.674 11.481 1.00 97.12 98 ASP A O 1
ATOM 773 N N . TYR A 1 99 ? -13.982 0.553 10.787 1.00 96.38 99 TYR A N 1
ATOM 774 C CA . TYR A 1 99 ? -13.455 0.763 9.444 1.00 96.38 99 TYR A CA 1
ATOM 775 C C . TYR A 1 99 ? -14.326 1.720 8.630 1.00 96.38 99 TYR A C 1
ATOM 777 O O . TYR A 1 99 ? -13.816 2.680 8.065 1.00 96.38 99 TYR A O 1
ATOM 785 N N . GLN A 1 100 ? -15.646 1.535 8.631 1.00 95.69 100 GLN A N 1
ATOM 786 C CA . GLN A 1 100 ? -16.567 2.454 7.957 1.00 95.69 100 GLN A CA 1
ATOM 787 C C . GLN A 1 100 ? -16.490 3.867 8.543 1.00 95.69 100 GLN A C 1
ATOM 789 O O . GLN A 1 100 ? -16.423 4.838 7.794 1.00 95.69 100 GLN A O 1
ATOM 794 N N . ARG A 1 101 ? -16.433 3.987 9.876 1.00 95.50 101 ARG A N 1
ATOM 795 C CA . ARG A 1 101 ? -16.236 5.276 10.551 1.00 95.50 101 ARG A CA 1
ATOM 796 C C . ARG A 1 101 ? -14.888 5.905 10.199 1.00 95.50 101 ARG A C 1
ATOM 798 O O . ARG A 1 101 ? -14.822 7.111 10.011 1.00 95.50 101 ARG A O 1
ATOM 805 N N . PHE A 1 102 ? -13.833 5.102 10.098 1.00 95.94 102 PHE A N 1
ATOM 806 C CA . PHE A 1 102 ? -12.505 5.557 9.695 1.00 95.94 102 PHE A CA 1
ATOM 807 C C . PHE A 1 102 ? -12.500 6.107 8.265 1.00 95.94 102 PHE A C 1
ATOM 809 O O . PHE A 1 102 ? -11.980 7.189 8.035 1.00 95.94 102 PHE A O 1
ATOM 816 N N . LEU A 1 103 ? -13.132 5.412 7.315 1.00 94.69 103 LEU A N 1
ATOM 817 C CA . LEU A 1 103 ? -13.223 5.864 5.921 1.00 94.69 103 LEU A CA 1
ATOM 818 C C . LEU A 1 103 ? -14.113 7.103 5.724 1.00 94.69 103 LEU A C 1
ATOM 820 O O . LEU A 1 103 ? -14.020 7.769 4.691 1.00 94.69 103 LEU A O 1
ATOM 824 N N . ALA A 1 104 ? -15.007 7.374 6.675 1.00 94.88 104 ALA A N 1
ATOM 825 C CA . ALA A 1 104 ? -15.891 8.535 6.670 1.00 94.88 104 ALA A CA 1
ATOM 826 C C . ALA A 1 104 ? -15.326 9.740 7.444 1.00 94.88 104 ALA A C 1
ATOM 828 O O . ALA A 1 104 ? -15.932 10.810 7.401 1.00 94.88 104 ALA A O 1
ATOM 829 N N . SER A 1 105 ? -14.210 9.577 8.162 1.00 94.12 105 SER A N 1
ATOM 830 C CA . SER A 1 105 ? -13.600 10.649 8.953 1.00 94.12 105 SER A CA 1
ATOM 831 C C . SER A 1 105 ? -12.647 11.512 8.122 1.00 94.12 105 SER A C 1
ATOM 833 O O . SER A 1 105 ? -12.410 11.259 6.945 1.00 94.12 105 SER A O 1
ATOM 835 N N . ASN A 1 106 ? -12.065 12.535 8.748 1.00 93.31 106 ASN A N 1
ATOM 836 C CA . ASN A 1 106 ? -11.026 13.398 8.173 1.00 93.31 106 ASN A CA 1
ATOM 837 C C . ASN A 1 106 ? -9.585 12.882 8.401 1.00 93.31 106 ASN A C 1
ATOM 839 O O . ASN A 1 106 ? -8.649 13.683 8.447 1.00 93.31 106 ASN A O 1
ATOM 843 N N . TYR A 1 107 ? -9.407 11.571 8.601 1.00 92.69 107 TYR A N 1
ATOM 844 C CA . TYR A 1 107 ? -8.156 10.878 8.960 1.00 92.69 107 TYR A CA 1
ATOM 845 C C . TYR A 1 107 ? -7.557 11.215 10.341 1.00 92.69 107 TYR A C 1
ATOM 847 O O . TYR A 1 107 ? -7.082 10.316 11.043 1.00 92.69 107 TYR A O 1
ATOM 855 N N . ILE A 1 108 ? -7.582 12.479 10.776 1.00 92.31 108 ILE A N 1
ATOM 856 C CA . ILE A 1 108 ? -6.979 12.919 12.047 1.00 92.31 108 ILE A CA 1
ATOM 857 C C . ILE A 1 108 ? -7.808 12.519 13.270 1.00 92.31 108 ILE A C 1
ATOM 859 O O . ILE A 1 108 ? -7.253 12.337 14.353 1.00 92.31 108 ILE A O 1
ATOM 863 N N . GLU A 1 109 ? -9.111 12.301 13.095 1.00 93.19 109 GLU A N 1
ATOM 864 C CA . GLU A 1 109 ? -10.009 11.825 14.147 1.00 93.19 109 GLU A CA 1
ATOM 865 C C . GLU A 1 109 ? -9.536 10.518 14.800 1.00 93.19 109 GLU A C 1
ATOM 867 O O . GLU A 1 109 ? -8.983 9.620 14.154 1.00 93.19 109 GLU A O 1
ATOM 872 N N . ALA A 1 110 ? -9.764 10.412 16.110 1.00 92.69 110 ALA A N 1
ATOM 873 C CA . ALA A 1 110 ? -9.438 9.220 16.879 1.00 92.69 110 ALA A CA 1
ATOM 874 C C . ALA A 1 110 ? -10.291 8.031 16.415 1.00 92.69 110 ALA A C 1
ATOM 876 O O . ALA A 1 110 ? -11.512 8.135 16.276 1.00 92.69 110 ALA A O 1
ATOM 877 N N . ASN A 1 111 ? -9.648 6.887 16.192 1.00 96.31 111 ASN A N 1
ATOM 878 C CA . ASN A 1 111 ? -10.323 5.670 15.769 1.00 96.31 111 ASN A CA 1
ATOM 879 C C . ASN A 1 111 ? -9.526 4.440 16.250 1.00 96.31 111 ASN A C 1
ATOM 881 O O . ASN A 1 111 ? -8.367 4.303 15.862 1.00 96.31 111 ASN A O 1
ATOM 885 N N . PRO A 1 112 ? -10.129 3.521 17.030 1.00 95.62 112 PRO A N 1
ATOM 886 C CA . PRO A 1 112 ? -9.416 2.357 17.564 1.00 95.62 112 PRO A CA 1
ATOM 887 C C . PRO A 1 112 ? -8.795 1.446 16.497 1.00 95.62 112 PRO A C 1
ATOM 889 O O . PRO A 1 112 ? -7.723 0.884 16.715 1.00 95.62 112 PRO A O 1
ATOM 892 N N . LEU A 1 113 ? -9.436 1.301 15.332 1.00 97.06 113 LEU A N 1
ATOM 893 C CA . LEU A 1 113 ? -8.870 0.535 14.222 1.00 97.06 113 LEU A CA 1
ATOM 894 C C . LEU A 1 113 ? -7.651 1.247 13.627 1.00 97.06 113 LEU A C 1
ATOM 896 O O . LEU A 1 113 ? -6.669 0.581 13.308 1.00 97.06 113 LEU A O 1
ATOM 900 N N . LYS A 1 114 ? -7.682 2.581 13.508 1.00 96.81 114 LYS A N 1
ATOM 901 C CA . LYS A 1 114 ? -6.525 3.364 13.041 1.00 96.81 114 LYS A CA 1
ATOM 902 C C . LYS A 1 114 ? -5.307 3.113 13.932 1.00 96.81 114 LYS A C 1
ATOM 904 O O . LYS A 1 114 ? -4.222 2.865 13.415 1.00 96.81 114 LYS A O 1
ATOM 909 N N . ASP A 1 115 ? -5.503 3.079 15.248 1.00 95.94 115 ASP A N 1
ATOM 910 C CA . ASP A 1 115 ? -4.426 2.809 16.207 1.00 95.94 115 ASP A CA 1
ATOM 911 C C . ASP A 1 115 ? -3.870 1.380 16.058 1.00 95.94 115 ASP A C 1
ATOM 913 O O . ASP A 1 115 ? -2.656 1.172 16.081 1.00 95.94 115 ASP A O 1
ATOM 917 N N . GLN A 1 116 ? -4.735 0.385 15.826 1.00 98.12 116 GLN A N 1
ATOM 918 C CA . GLN A 1 116 ? -4.307 -0.995 15.550 1.00 98.12 116 GLN A CA 1
ATOM 919 C C . GLN A 1 116 ? -3.506 -1.105 14.244 1.00 98.12 116 GLN A C 1
ATOM 921 O O . GLN A 1 116 ? -2.470 -1.770 14.209 1.00 98.12 116 GLN A O 1
ATOM 926 N N . LEU A 1 117 ? -3.952 -0.432 13.179 1.00 98.25 117 LEU A N 1
ATOM 927 C CA . LEU A 1 117 ? -3.245 -0.380 11.896 1.00 98.25 117 LEU A CA 1
ATOM 928 C C . LEU A 1 117 ? -1.894 0.340 12.019 1.00 98.25 117 LEU A C 1
ATOM 930 O O . LEU A 1 117 ? -0.914 -0.060 11.385 1.00 98.25 117 LEU A O 1
ATOM 934 N N . GLN A 1 118 ? -1.806 1.361 12.873 1.00 96.62 118 GLN A N 1
ATOM 935 C CA . GLN A 1 118 ? -0.545 2.034 13.170 1.00 96.62 118 GLN A CA 1
ATOM 936 C C . GLN A 1 118 ? 0.438 1.093 13.877 1.00 96.62 118 GLN A C 1
ATOM 938 O O . GLN A 1 118 ? 1.596 0.999 13.472 1.00 96.62 118 GLN A O 1
ATOM 943 N N . LEU A 1 119 ? -0.013 0.353 14.895 1.00 97.81 119 LEU A N 1
ATOM 944 C CA . LEU A 1 119 ? 0.821 -0.641 15.583 1.00 97.81 119 LEU A CA 1
ATOM 945 C C . LEU A 1 119 ? 1.293 -1.749 14.633 1.00 97.81 119 LEU A C 1
ATOM 947 O O . LEU A 1 119 ? 2.455 -2.154 14.686 1.00 97.81 119 LEU A O 1
ATOM 951 N N . LEU A 1 120 ? 0.421 -2.196 13.727 1.00 98.31 120 LEU A N 1
ATOM 952 C CA . LEU A 1 120 ? 0.779 -3.154 12.683 1.00 98.31 120 LEU A CA 1
ATOM 953 C C . LEU A 1 120 ? 1.872 -2.596 11.755 1.00 98.31 120 LEU A C 1
ATOM 955 O O . LEU A 1 120 ? 2.821 -3.304 11.428 1.00 98.31 120 LEU A O 1
ATOM 959 N N . SER A 1 121 ? 1.784 -1.314 11.396 1.00 97.75 121 SER A N 1
ATOM 960 C CA . SER A 1 121 ? 2.794 -0.631 10.574 1.00 97.75 121 SER A CA 1
ATOM 961 C C . SER A 1 121 ? 4.147 -0.551 11.285 1.00 97.75 121 SER A C 1
ATOM 963 O O . SER A 1 121 ? 5.178 -0.835 10.685 1.00 97.75 121 SER A O 1
ATOM 965 N N . VAL A 1 122 ? 4.160 -0.257 12.590 1.00 97.56 122 VAL A N 1
ATOM 966 C CA . VAL A 1 122 ? 5.390 -0.295 13.402 1.00 97.56 122 VAL A CA 1
ATOM 967 C C . VAL A 1 122 ? 6.016 -1.691 13.388 1.00 97.56 122 VAL A C 1
ATOM 969 O O . VAL A 1 122 ? 7.230 -1.824 13.224 1.00 97.56 122 VAL A O 1
ATOM 972 N N . ALA A 1 123 ? 5.202 -2.740 13.526 1.00 97.69 123 ALA A N 1
ATOM 973 C CA . ALA A 1 123 ? 5.685 -4.115 13.468 1.00 97.69 123 ALA A CA 1
ATOM 974 C C . ALA A 1 123 ? 6.247 -4.481 12.081 1.00 97.69 123 ALA A C 1
ATOM 976 O O . ALA A 1 123 ? 7.267 -5.169 12.018 1.00 97.69 123 ALA A O 1
ATOM 977 N N . TYR A 1 124 ? 5.629 -3.994 11.000 1.00 97.31 124 TYR A N 1
ATOM 978 C CA . TYR A 1 124 ? 6.122 -4.153 9.630 1.00 97.31 124 TYR A CA 1
ATOM 979 C C . TYR A 1 124 ? 7.488 -3.482 9.443 1.00 97.31 124 TYR A C 1
ATOM 981 O O . TYR A 1 124 ? 8.452 -4.148 9.073 1.00 97.31 124 TYR A O 1
ATOM 989 N N . PHE A 1 125 ? 7.635 -2.208 9.819 1.00 96.00 125 PHE A N 1
ATOM 990 C CA . PHE A 1 125 ? 8.924 -1.507 9.719 1.00 96.00 125 PHE A CA 1
ATOM 991 C C . PHE A 1 125 ? 10.016 -2.137 10.593 1.00 96.00 125 PHE A C 1
ATOM 993 O O . PHE A 1 125 ? 11.201 -2.106 10.252 1.00 96.00 125 PHE A O 1
ATOM 1000 N N . GLY A 1 126 ? 9.626 -2.781 11.696 1.00 95.50 126 GLY A N 1
ATOM 1001 C CA . GLY A 1 126 ? 10.523 -3.565 12.540 1.00 95.50 126 GLY A CA 1
ATOM 1002 C C . GLY A 1 126 ? 11.184 -4.757 11.835 1.00 95.50 126 GLY A C 1
ATOM 1003 O O . GLY A 1 126 ? 12.191 -5.259 12.338 1.00 95.50 126 GLY A O 1
ATOM 1004 N N . LYS A 1 127 ? 10.679 -5.197 10.671 1.00 94.44 127 LYS A N 1
ATOM 1005 C CA . LYS A 1 127 ? 11.264 -6.293 9.878 1.00 94.44 127 LYS A CA 1
ATOM 1006 C C . LYS A 1 127 ? 12.557 -5.919 9.163 1.00 94.44 127 LYS A C 1
ATOM 1008 O O . LYS A 1 127 ? 13.295 -6.821 8.784 1.00 94.44 127 LYS A O 1
ATOM 1013 N N . ARG A 1 128 ? 12.879 -4.621 9.058 1.00 87.50 128 ARG A N 1
ATOM 1014 C CA . ARG A 1 128 ? 14.102 -4.106 8.405 1.00 87.50 128 ARG A CA 1
ATOM 1015 C C . ARG A 1 128 ? 14.255 -4.539 6.941 1.00 87.50 128 ARG A C 1
ATOM 1017 O O . ARG A 1 128 ? 15.371 -4.641 6.436 1.00 87.50 128 ARG A O 1
ATOM 1024 N N . THR A 1 129 ? 13.134 -4.751 6.270 1.00 89.56 129 THR A N 1
ATOM 1025 C CA . THR A 1 129 ? 13.038 -4.942 4.825 1.00 89.56 129 THR A CA 1
ATOM 1026 C C . THR A 1 129 ? 11.930 -4.020 4.343 1.00 89.56 129 THR A C 1
ATOM 1028 O O . THR A 1 129 ? 10.873 -3.966 4.972 1.00 89.56 129 THR A O 1
ATOM 1031 N N . ASP A 1 130 ? 12.204 -3.238 3.302 1.00 89.88 130 ASP A N 1
ATOM 1032 C CA . ASP A 1 130 ? 11.209 -2.373 2.678 1.00 89.88 130 ASP A CA 1
ATOM 1033 C C . ASP A 1 130 ? 10.592 -3.049 1.449 1.00 89.88 130 ASP A C 1
ATOM 1035 O O . ASP A 1 130 ? 11.147 -3.992 0.879 1.00 89.88 130 ASP A O 1
ATOM 1039 N N . PHE A 1 131 ? 9.430 -2.545 1.037 1.00 95.44 131 PHE A N 1
ATOM 1040 C CA . PHE A 1 131 ? 8.697 -3.095 -0.097 1.00 95.44 131 PHE A CA 1
ATOM 1041 C C . PHE A 1 131 ? 9.538 -3.072 -1.379 1.00 95.44 131 PHE A C 1
ATOM 1043 O O . PHE A 1 131 ? 9.550 -4.053 -2.116 1.00 95.44 131 PHE A O 1
ATOM 1050 N N . LYS A 1 132 ? 10.294 -1.992 -1.627 1.00 94.00 132 LYS A N 1
ATOM 1051 C CA . LYS A 1 132 ? 11.153 -1.870 -2.815 1.00 94.00 132 LYS A CA 1
ATOM 1052 C C . LYS A 1 132 ? 12.216 -2.960 -2.888 1.00 94.00 132 LYS A C 1
ATOM 1054 O O . LYS A 1 132 ? 12.500 -3.443 -3.982 1.00 94.00 132 LYS A O 1
ATOM 1059 N N . SER A 1 133 ? 12.776 -3.367 -1.751 1.00 93.75 133 SER A N 1
ATOM 1060 C CA . SER A 1 133 ? 13.738 -4.466 -1.689 1.00 93.75 133 SER A CA 1
ATOM 1061 C C . SER A 1 133 ? 13.093 -5.804 -2.038 1.00 93.75 133 SER A C 1
ATOM 1063 O O . SER A 1 133 ? 13.678 -6.571 -2.802 1.00 93.75 133 SER A O 1
ATOM 1065 N N . GLU A 1 134 ? 11.895 -6.089 -1.521 1.00 96.00 134 GLU A N 1
ATOM 1066 C CA . GLU A 1 134 ? 11.195 -7.344 -1.831 1.00 96.00 134 GLU A CA 1
ATOM 1067 C C . GLU A 1 134 ? 10.713 -7.377 -3.288 1.00 96.00 134 GLU A C 1
ATOM 1069 O O . GLU A 1 134 ? 10.956 -8.335 -4.020 1.00 96.00 134 GLU A O 1
ATOM 1074 N N . ALA A 1 135 ? 10.098 -6.284 -3.734 1.00 97.00 135 ALA A N 1
ATOM 1075 C CA . ALA A 1 135 ? 9.483 -6.145 -5.046 1.00 97.00 135 ALA A CA 1
ATOM 1076 C C . ALA A 1 135 ? 10.472 -5.751 -6.155 1.00 97.00 135 ALA A C 1
ATOM 1078 O O . ALA A 1 135 ? 10.047 -5.450 -7.270 1.00 97.00 135 ALA A O 1
ATOM 1079 N N . HIS A 1 136 ? 11.784 -5.741 -5.896 1.00 96.00 136 HIS A N 1
ATOM 1080 C CA . HIS A 1 136 ? 12.775 -5.156 -6.805 1.00 96.00 136 HIS A CA 1
ATOM 1081 C C . HIS A 1 136 ? 12.664 -5.700 -8.238 1.00 96.00 136 HIS A C 1
ATOM 1083 O O . HIS A 1 136 ? 12.584 -4.934 -9.193 1.00 96.00 136 HIS A O 1
ATOM 1089 N N . ALA A 1 137 ? 12.619 -7.025 -8.414 1.00 95.81 137 ALA A N 1
ATOM 1090 C CA . ALA A 1 137 ? 12.535 -7.632 -9.747 1.00 95.81 137 ALA A CA 1
ATOM 1091 C C . ALA A 1 137 ? 11.250 -7.241 -10.498 1.00 95.81 137 ALA A C 1
ATOM 1093 O O . ALA A 1 137 ? 11.282 -7.018 -11.708 1.00 95.81 137 ALA A O 1
ATOM 1094 N N . PHE A 1 138 ? 10.139 -7.132 -9.773 1.00 97.62 138 PHE A N 1
ATOM 1095 C CA . PHE A 1 138 ? 8.857 -6.703 -10.315 1.00 97.62 138 PHE A CA 1
ATOM 1096 C C . PHE A 1 138 ? 8.894 -5.229 -10.727 1.00 97.62 138 PHE A C 1
ATOM 1098 O O . PHE A 1 138 ? 8.554 -4.905 -11.862 1.00 97.62 138 PHE A O 1
ATOM 1105 N N . LEU A 1 139 ? 9.413 -4.352 -9.866 1.00 96.81 139 LEU A N 1
ATOM 1106 C CA . LEU A 1 139 ? 9.561 -2.925 -10.159 1.00 96.81 139 LEU A CA 1
ATOM 1107 C C . LEU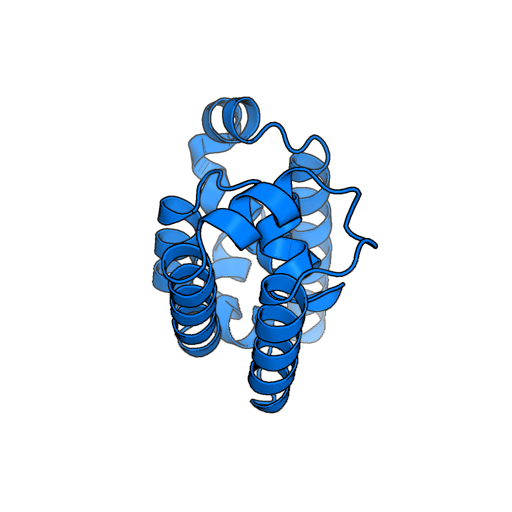 A 1 139 ? 10.456 -2.678 -11.379 1.00 96.81 139 LEU A C 1
ATOM 1109 O O . LEU A 1 139 ? 10.118 -1.869 -12.238 1.00 96.81 139 LEU A O 1
ATOM 1113 N N . VAL A 1 140 ? 11.553 -3.430 -11.506 1.00 96.12 140 VAL A N 1
ATOM 1114 C CA . VAL A 1 140 ? 12.430 -3.374 -12.685 1.00 96.12 140 VAL A CA 1
ATOM 1115 C C . VAL A 1 140 ? 11.700 -3.793 -13.961 1.00 96.12 140 VAL A C 1
ATOM 1117 O O . VAL A 1 140 ? 11.958 -3.220 -15.016 1.00 96.12 140 VAL A O 1
ATOM 1120 N N . SER A 1 141 ? 10.787 -4.765 -13.885 1.00 95.50 141 SER A N 1
ATOM 1121 C CA . SER A 1 141 ? 10.042 -5.242 -15.057 1.00 95.50 141 SER A CA 1
ATOM 1122 C C . SER A 1 141 ? 9.052 -4.218 -15.622 1.00 95.50 141 SER A C 1
ATOM 1124 O O . SER A 1 141 ? 8.676 -4.325 -16.788 1.00 95.50 141 SER A O 1
ATOM 1126 N N . GLY A 1 142 ? 8.662 -3.225 -14.818 1.00 92.69 142 GLY A N 1
ATOM 1127 C CA . GLY A 1 142 ? 7.799 -2.127 -15.244 1.00 92.69 142 GLY A CA 1
ATOM 1128 C C . GLY A 1 142 ? 8.543 -0.947 -15.866 1.00 92.69 142 GLY A C 1
ATOM 1129 O O . GLY A 1 142 ? 7.895 -0.084 -16.453 1.00 92.69 142 GLY A O 1
ATOM 1130 N N . LEU A 1 143 ? 9.876 -0.888 -15.756 1.00 92.00 143 LEU A N 1
ATOM 1131 C CA . LEU A 1 143 ? 10.648 0.234 -16.288 1.00 92.00 143 LEU A CA 1
ATOM 1132 C C . LEU A 1 143 ? 10.498 0.344 -17.817 1.00 92.00 143 LEU A C 1
ATOM 1134 O O . LEU A 1 143 ? 10.453 -0.681 -18.507 1.00 92.00 143 LEU A O 1
ATOM 1138 N N . PRO A 1 144 ? 10.467 1.570 -18.370 1.00 86.12 144 PRO A N 1
ATOM 1139 C CA . PRO A 1 144 ? 10.522 1.765 -19.812 1.00 86.12 144 PRO A CA 1
ATOM 1140 C C . PRO A 1 144 ? 11.823 1.180 -20.389 1.00 86.12 144 PRO A C 1
ATOM 1142 O O . PRO A 1 144 ? 12.876 1.221 -19.747 1.00 86.12 144 PRO A O 1
ATOM 1145 N N . ALA A 1 145 ? 11.714 0.613 -21.594 1.00 77.12 145 ALA A N 1
ATOM 1146 C CA . ALA A 1 145 ? 12.809 -0.044 -22.312 1.00 77.12 145 ALA A CA 1
ATOM 1147 C C . ALA A 1 145 ? 13.942 0.912 -22.721 1.00 77.12 145 ALA A C 1
ATOM 1149 O O . ALA A 1 145 ? 13.647 2.086 -23.046 1.00 77.12 145 ALA A O 1
#

Sequence (145 aa):
MPTDKLQNAIDTELQSWLAITDSGDWQAIASTHAQQLPHLLAARFDYDISQGGFAQFLYNMRGHLLAQIEDMLIAARADIAHDYYVQAISLCLKNKADYQRFLASNYIEANPLKDQLQLLSVAYFGKRTDFKSEAHAFLVSGLPA

InterPro domains:
  IPR025402 DNA mimic protein DMP19, C-terminal [PF14300] (40-126)